Protein 1WHI (pdb70)

Foldseek 3Di:
DQFAQDKAAEFFPQFFGIWGFHGWDDDDPDTDADAQTKTWTARCDGHPPGPHDGGDIFIWGWFAAQVFDQDPVGDTDHDPGTYIFTADPVLAGSGQAGHDEGEPVNVVNPNVNCCVRGPYYD

Solvent-accessible surface area: 6972 Å² total; per-residue (Å²): 124,7,71,121,121,25,150,0,104,19,4,8,66,8,13,5,108,32,0,56,2,71,116,11,50,66,50,131,73,100,160,77,4,33,14,6,26,28,0,22,0,35,4,90,42,5,60,125,76,29,110,0,116,128,56,76,93,11,83,0,0,0,0,16,1,118,144,5,30,163,28,149,118,40,41,148,32,182,21,131,49,38,0,0,0,0,10,125,132,102,75,28,6,92,10,86,143,6,108,27,50,0,0,124,42,0,126,119,103,92,3,83,114,0,31,80,53,15,91,110,35,75

CATH classification: 2.40.150.20

Radius of gyration: 13.41 Å; Cα contacts (8 Å, |Δi|>4): 308; chains: 1; bounding box: 28×28×45 Å

InterPro domains:
  IPR000218 Large ribosomal subunit protein uL14 [MF_01367] (1-122)
  IPR000218 Large ribosomal subunit protein uL14 [PF00238] (1-122)
  IPR000218 Large ribosomal subunit protein uL14 [PTHR11761] (1-121)
  IPR000218 Large ribosomal s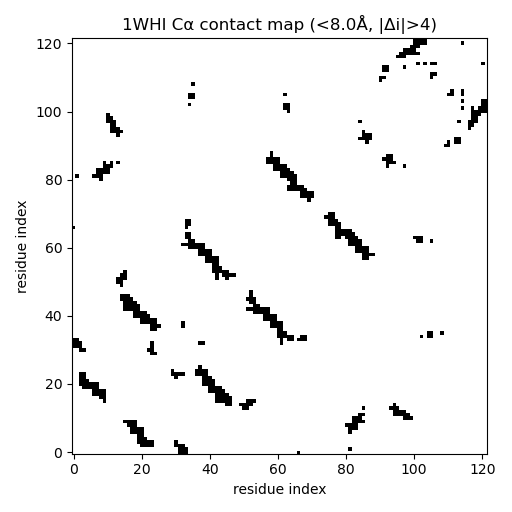ubunit protein uL14 [SM01374] (1-122)
  IPR005745 Large ribosomal subunit protein uL14, bacteria [TIGR01067] (1-122)
  IPR019972 Large ribosomal subunit protein uL14, conserved site [PS00049] (60-86)
  IPR036853 Large ribosomal subunit protein uL14 superfamily [G3DSA:2.40.150.20] (1-122)
  IPR036853 Large ribosomal subunit protein uL14 superfamily [SSF50193] (1-122)

Secondary structure (DSSP, 8-state):
-B-TT-EEEE-BSSSEEEEEEEEE-SSTT---B-TT-EEEEEEEEE-TTSSS-TT-EEEEEEEE-SS-EE-TTS-EE--SS-EEEEE-TTS-BSSS-B-S-B-THHHHTT-HHHHHH-S-B-

Structure (mmCIF, N/CA/C/O backbone):
data_1WHI
#
_entry.id   1WHI
#
_cell.length_a   66.900
_cell.length_b   32.700
_cell.length_c   49.400
_cell.angle_alpha   90.00
_cell.angle_beta   101.80
_cell.angle_gamma   90.00
#
_symmetry.space_group_name_H-M   'C 1 2 1'
#
loop_
_entity.id
_entity.type
_entity.pdbx_description
1 polymer 'RIBOSOMAL PROTEIN L14'
2 water water
#
loop_
_atom_site.group_PDB
_atom_site.id
_atom_site.type_symbol
_atom_site.label_atom_id
_atom_site.label_alt_id
_atom_site.label_comp_id
_atom_site.label_asym_id
_atom_site.label_entity_id
_atom_site.label_seq_id
_atom_site.pdbx_PDB_ins_code
_atom_site.Cartn_x
_atom_site.Cartn_y
_atom_site.Cartn_z
_atom_site.occupancy
_atom_site.B_iso_or_equiv
_atom_site.auth_seq_id
_atom_site.auth_comp_id
_atom_site.auth_asym_id
_atom_site.auth_atom_id
_atom_site.pdbx_PDB_model_num
ATOM 1 N N . MET A 1 1 ? 18.073 -9.983 31.303 1.00 23.70 1 MET A N 1
ATOM 2 C CA . MET A 1 1 ? 17.253 -8.761 31.074 1.00 22.14 1 MET A CA 1
ATOM 3 C C . MET A 1 1 ? 16.540 -8.408 32.359 1.00 19.30 1 MET A C 1
ATOM 4 O O . MET A 1 1 ? 16.263 -9.293 33.162 1.00 20.07 1 MET A O 1
ATOM 9 N N . ILE A 1 2 ? 16.267 -7.125 32.561 1.00 15.79 2 ILE A N 1
ATOM 10 C CA . ILE A 1 2 ? 15.546 -6.677 33.745 1.00 13.35 2 ILE A CA 1
ATOM 11 C C . ILE A 1 2 ? 14.098 -7.162 33.608 1.00 13.20 2 ILE A C 1
ATOM 12 O O . ILE A 1 2 ? 13.427 -6.871 32.620 1.00 11.87 2 ILE A O 1
ATOM 17 N N . GLN A 1 3 ? 13.622 -7.897 34.601 1.00 12.86 3 GLN A N 1
ATOM 18 C CA . GLN A 1 3 ? 12.266 -8.434 34.600 1.00 13.16 3 GLN A CA 1
ATOM 19 C C . GLN A 1 3 ? 11.785 -8.500 36.045 1.00 13.90 3 GLN A C 1
ATOM 20 O O . GLN A 1 3 ? 12.463 -7.995 36.938 1.00 12.29 3 GLN A O 1
ATOM 26 N N . GLN A 1 4 ? 10.616 -9.095 36.281 1.00 14.69 4 GLN A N 1
ATOM 27 C CA . GLN A 1 4 ? 10.096 -9.188 37.647 1.00 16.75 4 GLN A CA 1
ATOM 28 C C . GLN A 1 4 ? 11.128 -9.852 38.539 1.00 14.88 4 GLN A C 1
ATOM 29 O O . GLN A 1 4 ? 11.794 -10.815 38.138 1.00 13.67 4 GLN A O 1
ATOM 35 N N . GLU A 1 5 ? 11.279 -9.272 39.726 1.00 14.45 5 GLU A N 1
ATOM 36 C CA . GLU A 1 5 ? 12.212 -9.692 40.765 1.00 15.15 5 GLU A CA 1
ATOM 37 C C . GLU A 1 5 ? 13.672 -9.345 40.542 1.00 13.91 5 GLU A C 1
ATOM 38 O O . GLU A 1 5 ? 14.535 -9.775 41.304 1.00 15.45 5 GLU A O 1
ATOM 44 N N . SER A 1 6 ? 13.956 -8.581 39.489 1.00 11.66 6 SER A N 1
ATOM 45 C CA . SER A 1 6 ? 15.314 -8.126 39.228 1.00 10.98 6 SER A CA 1
ATOM 46 C C . SER A 1 6 ? 15.594 -7.038 40.271 1.00 10.44 6 SER A C 1
ATOM 47 O O . SER A 1 6 ? 14.685 -6.286 40.639 1.00 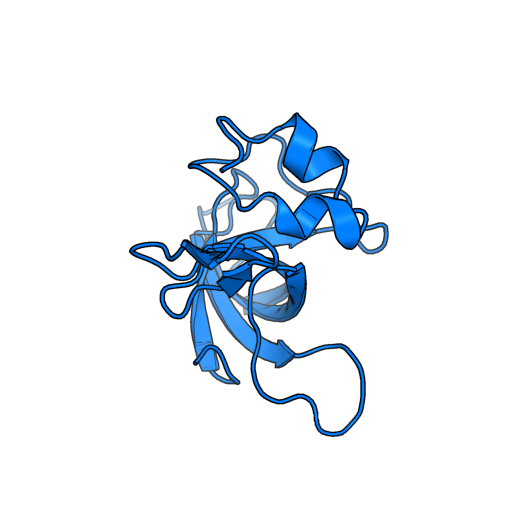9.25 6 SER A O 1
ATOM 50 N N . ARG A 1 7 ? 16.838 -6.962 40.743 1.00 9.90 7 ARG A N 1
ATOM 51 C CA . ARG A 1 7 ? 17.226 -5.945 41.724 1.00 12.79 7 ARG A CA 1
ATOM 52 C C . ARG A 1 7 ? 17.917 -4.829 40.968 1.00 11.48 7 ARG A C 1
ATOM 53 O O . ARG A 1 7 ? 18.752 -5.088 40.108 1.00 12.73 7 ARG A O 1
ATOM 61 N N . LEU A 1 8 ? 17.556 -3.593 41.274 1.00 10.31 8 LEU A N 1
ATOM 62 C CA . LEU A 1 8 ? 18.141 -2.437 40.601 1.00 9.50 8 LEU A CA 1
ATOM 63 C C . LEU A 1 8 ? 18.762 -1.482 41.613 1.00 8.55 8 LEU A C 1
ATOM 64 O O . LEU A 1 8 ? 18.208 -1.276 42.686 1.00 10.09 8 LEU A O 1
ATOM 69 N N . LYS A 1 9 ? 19.926 -0.936 41.278 1.00 8.12 9 LYS A N 1
ATOM 70 C CA . LYS A 1 9 ? 20.581 0.044 42.142 1.00 8.63 9 LYS A CA 1
ATOM 71 C C . LYS A 1 9 ? 19.804 1.331 41.918 1.00 10.21 9 LYS A C 1
ATOM 72 O O . LYS A 1 9 ? 19.266 1.543 40.834 1.00 10.64 9 LYS A O 1
ATOM 78 N N . VAL A 1 10 ? 19.777 2.206 42.912 1.00 10.25 10 VAL A N 1
ATOM 79 C CA . VAL A 1 10 ? 19.094 3.484 42.776 1.00 10.55 10 VAL A CA 1
ATOM 80 C C . VAL A 1 10 ? 20.156 4.579 42.575 1.00 11.44 10 VAL A C 1
ATOM 81 O O . VAL A 1 10 ? 21.035 4.771 43.404 1.00 12.63 10 VAL A O 1
ATOM 85 N N . ALA A 1 11 ? 20.091 5.268 41.445 1.00 11.44 11 ALA A N 1
ATOM 86 C CA . ALA A 1 11 ? 21.060 6.304 41.119 1.00 11.11 11 ALA A CA 1
ATOM 87 C C . ALA A 1 11 ? 20.659 7.710 41.544 1.00 11.05 11 ALA A C 1
ATOM 88 O O . ALA A 1 11 ? 20.924 8.660 40.821 1.00 13.16 11 ALA A O 1
ATOM 90 N N . ASP A 1 12 ? 20.040 7.860 42.703 1.00 10.28 12 ASP A N 1
ATOM 91 C CA . ASP A 1 12 ? 19.631 9.190 43.147 1.00 11.47 12 ASP A CA 1
ATOM 92 C C . ASP A 1 12 ? 19.815 9.305 44.642 1.00 12.26 12 ASP A C 1
ATOM 93 O O . ASP A 1 12 ? 20.223 8.341 45.290 1.00 13.62 12 ASP A O 1
ATOM 98 N N . ASN A 1 13 ? 19.457 10.451 45.203 1.00 12.10 13 ASN A N 1
ATOM 99 C CA . ASN A 1 13 ? 19.600 10.633 46.646 1.00 13.23 13 ASN A CA 1
ATOM 100 C C . ASN A 1 13 ? 18.249 10.627 47.354 1.00 13.58 13 ASN A C 1
ATOM 101 O O . ASN A 1 13 ? 18.077 11.295 48.367 1.00 14.63 13 ASN A O 1
ATOM 106 N N . SER A 1 14 ? 17.285 9.893 46.798 1.00 13.52 14 SER A N 1
ATOM 107 C CA . SER A 1 14 ? 15.943 9.793 47.379 1.00 14.21 14 SER A CA 1
ATOM 108 C C . SER A 1 14 ? 15.946 9.096 48.750 1.00 14.20 14 SER A C 1
ATOM 109 O O . SER A 1 14 ? 15.044 9.303 49.556 1.00 13.86 14 SER A O 1
ATOM 112 N N . GLY A 1 15 ? 16.934 8.237 48.978 1.00 14.48 15 GLY A N 1
ATOM 113 C CA . GLY A 1 15 ? 16.998 7.484 50.220 1.00 14.36 15 GLY A CA 1
ATOM 114 C C . GLY A 1 15 ? 16.985 6.001 49.897 1.00 14.40 15 GLY A C 1
ATOM 115 O O . GLY A 1 15 ? 17.579 5.204 50.615 1.00 14.82 15 GLY A O 1
ATOM 116 N N . ALA A 1 16 ? 16.324 5.618 48.803 1.00 13.42 16 ALA A N 1
ATOM 117 C CA . ALA A 1 16 ? 16.286 4.218 48.402 1.00 11.76 16 ALA A CA 1
ATOM 118 C C . ALA A 1 16 ? 17.663 3.818 47.900 1.00 11.89 16 ALA A C 1
ATOM 119 O O . ALA A 1 16 ? 18.327 4.586 47.207 1.00 11.34 16 ALA A O 1
ATOM 121 N N . ARG A 1 17 ? 18.081 2.609 48.256 1.00 12.71 17 ARG A N 1
ATOM 122 C CA . ARG A 1 17 ? 19.387 2.093 47.875 1.00 13.97 17 ARG A CA 1
ATOM 123 C C . ARG A 1 17 ? 19.280 0.973 46.831 1.00 13.51 17 ARG A C 1
ATOM 124 O O . ARG A 1 17 ? 20.113 0.865 45.925 1.00 12.99 17 ARG A O 1
ATOM 132 N N . GLU A 1 18 ? 18.211 0.190 46.910 1.00 12.47 18 GLU A N 1
ATOM 133 C CA . GLU A 1 18 ? 18.003 -0.897 45.961 1.00 12.65 18 GLU A CA 1
ATOM 134 C C . GLU A 1 18 ? 16.523 -1.212 45.919 1.00 11.09 18 GLU A C 1
ATOM 135 O O . GLU A 1 18 ? 15.833 -1.098 46.940 1.00 9.46 18 GLU A O 1
ATOM 141 N N . VAL A 1 19 ? 16.023 -1.534 44.729 1.00 9.75 19 VAL A N 1
ATOM 142 C CA . VAL A 1 19 ? 14.606 -1.885 44.550 1.00 9.51 19 VAL A CA 1
ATOM 143 C C . VAL A 1 19 ? 14.484 -3.224 43.851 1.00 9.30 19 VAL A C 1
ATOM 144 O O . VAL A 1 19 ? 15.432 -3.696 43.207 1.00 10.53 19 VAL A O 1
ATOM 148 N N . LEU A 1 20 ? 13.321 -3.838 43.993 1.00 8.97 20 LEU A N 1
ATOM 149 C CA . LEU A 1 20 ? 13.043 -5.140 43.417 1.00 11.53 20 LEU A CA 1
ATOM 150 C C . LEU A 1 20 ? 11.859 -4.951 42.475 1.00 10.33 20 LEU A C 1
ATOM 151 O O . LEU A 1 20 ? 10.807 -4.501 42.904 1.00 10.33 20 LEU A O 1
ATOM 156 N N . VAL A 1 21 ? 12.058 -5.251 41.195 1.00 10.06 21 VAL A N 1
ATOM 157 C CA . VAL A 1 21 ? 11.017 -5.083 40.174 1.00 10.36 21 VAL A CA 1
ATOM 158 C C . VAL A 1 21 ? 9.783 -5.955 40.347 1.00 11.42 21 VAL A C 1
ATOM 159 O O . VAL A 1 21 ? 9.889 -7.155 40.547 1.00 12.57 21 VAL A O 1
ATOM 163 N N . ILE A 1 22 ? 8.612 -5.337 40.281 1.00 12.10 22 ILE A N 1
ATOM 164 C CA . ILE A 1 22 ? 7.354 -6.053 40.399 1.00 13.71 22 ILE A CA 1
ATOM 165 C C . ILE A 1 22 ? 6.790 -6.228 39.001 1.00 14.35 22 ILE A C 1
ATOM 166 O O . ILE A 1 22 ? 6.452 -7.336 38.599 1.00 15.04 22 ILE A O 1
ATOM 171 N N . LYS A 1 23 ? 6.733 -5.134 38.245 1.00 13.54 23 LYS A N 1
ATOM 172 C CA . LYS A 1 23 ? 6.213 -5.187 36.879 1.00 14.33 23 LYS A CA 1
ATOM 173 C C . LYS A 1 23 ? 6.754 -4.044 36.018 1.00 13.09 23 LYS A C 1
ATOM 174 O O . LYS A 1 23 ? 7.210 -3.023 36.534 1.00 11.00 23 LYS A O 1
ATOM 180 N N . VAL A 1 24 ? 6.749 -4.269 34.706 1.00 11.68 24 VAL A N 1
ATOM 181 C CA . VAL A 1 24 ? 7.203 -3.288 33.735 1.00 11.96 24 VAL A CA 1
ATOM 182 C C . VAL A 1 24 ? 5.944 -2.636 33.190 1.00 11.94 24 VAL A C 1
ATOM 183 O O . VAL A 1 24 ? 5.033 -3.320 32.727 1.00 13.23 24 VAL A O 1
ATOM 187 N N . LEU A 1 25 ? 5.870 -1.318 33.282 1.00 11.91 25 LEU A N 1
ATOM 188 C CA . LEU A 1 25 ? 4.699 -0.600 32.805 1.00 12.24 25 LEU A CA 1
ATOM 189 C C . LEU A 1 25 ? 4.689 -0.472 31.284 1.00 12.85 25 LEU A C 1
ATOM 190 O O . LEU A 1 25 ? 5.716 -0.640 30.641 1.00 12.86 25 LEU A O 1
ATOM 195 N N . GLY A 1 26 ? 3.515 -0.233 30.705 1.00 13.20 26 GLY A N 1
ATOM 196 C CA . GLY A 1 26 ? 3.451 -0.070 29.264 1.00 14.07 26 GLY A CA 1
ATOM 197 C C . GLY A 1 26 ? 2.465 -0.952 28.520 1.00 15.32 26 GLY A C 1
ATOM 198 O O . GLY A 1 26 ? 2.423 -0.942 27.286 1.00 16.26 26 GLY A O 1
ATOM 199 N N . GLY A 1 27 ? 1.691 -1.740 29.254 1.00 14.75 27 GLY A N 1
ATOM 200 C CA . GLY A 1 27 ? 0.713 -2.594 28.603 1.00 14.48 27 GLY A CA 1
ATOM 201 C C . GLY A 1 27 ? 0.894 -4.087 28.794 1.00 12.10 27 GLY A C 1
ATOM 202 O O . GLY A 1 27 ? 2.003 -4.574 29.017 1.00 11.30 27 GLY A O 1
ATOM 203 N N . SER A 1 28 ? -0.218 -4.805 28.691 1.00 12.06 28 SER A N 1
ATOM 204 C CA . SER A 1 28 ? -0.236 -6.249 28.851 1.00 12.18 28 SER A CA 1
ATOM 205 C C . SER A 1 28 ? 0.788 -6.862 27.911 1.00 12.03 28 SER A C 1
ATOM 206 O O . SER A 1 28 ? 0.833 -6.534 26.731 1.00 13.35 28 SER A O 1
ATOM 209 N N . GLY A 1 29 ? 1.617 -7.747 28.441 1.00 12.68 29 GLY A N 1
ATOM 210 C CA . GLY A 1 29 ? 2.633 -8.375 27.609 1.00 13.65 29 GLY A CA 1
ATOM 211 C C . GLY A 1 29 ? 4.054 -7.896 27.874 1.00 13.20 29 GLY A C 1
ATOM 212 O O . GLY A 1 29 ? 5.017 -8.597 27.573 1.00 14.51 29 GLY A O 1
ATOM 213 N N . ARG A 1 30 ? 4.200 -6.682 28.390 1.00 11.75 30 ARG A N 1
ATOM 214 C CA . ARG A 1 30 ? 5.527 -6.160 28.683 1.00 11.37 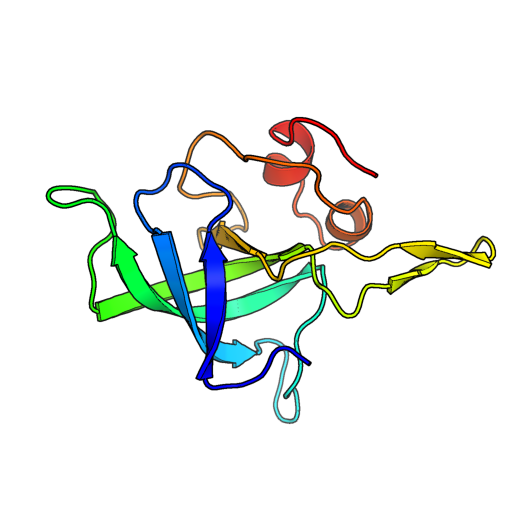30 ARG A CA 1
ATOM 215 C C . ARG A 1 30 ? 6.141 -6.972 29.824 1.00 11.77 30 ARG A C 1
ATOM 216 O O . ARG A 1 30 ? 5.507 -7.211 30.864 1.00 11.27 30 ARG A O 1
ATOM 224 N N . ARG A 1 31 ? 7.377 -7.409 29.606 1.00 12.01 31 ARG A N 1
ATOM 225 C CA . ARG A 1 31 ? 8.076 -8.255 30.569 1.00 13.28 31 ARG A CA 1
ATOM 226 C C . ARG A 1 31 ? 9.506 -7.789 30.885 1.00 12.33 31 ARG A C 1
ATOM 227 O O . ARG A 1 31 ? 9.999 -8.002 31.995 1.00 11.74 31 ARG A O 1
ATOM 235 N N . TYR A 1 32 ? 10.149 -7.134 29.922 1.00 10.51 32 TYR A N 1
ATOM 236 C CA . TYR A 1 32 ? 11.526 -6.713 30.091 1.00 11.23 32 TYR A CA 1
ATOM 237 C C . TYR A 1 32 ? 11.680 -5.221 29.992 1.00 11.95 32 TYR A C 1
ATOM 238 O O . TYR A 1 32 ? 11.027 -4.574 29.182 1.00 13.75 32 TYR A O 1
ATOM 247 N N . ALA A 1 33 ? 12.532 -4.677 30.850 1.00 11.13 33 ALA A N 1
ATOM 248 C CA . ALA A 1 33 ? 12.764 -3.247 30.882 1.00 10.95 33 ALA A CA 1
ATOM 249 C C . ALA A 1 33 ? 14.156 -2.894 30.420 1.00 10.48 33 ALA A C 1
ATOM 250 O O . ALA A 1 33 ? 15.117 -3.623 30.654 1.00 12.41 33 ALA A O 1
ATOM 252 N N . ASN A 1 34 ? 14.248 -1.785 29.704 1.00 11.16 34 ASN A N 1
ATOM 253 C CA . ASN A 1 34 ? 15.546 -1.289 29.270 1.00 10.89 34 ASN A CA 1
ATOM 254 C C . ASN A 1 34 ? 15.472 0.219 29.527 1.00 10.17 34 ASN A C 1
ATOM 255 O O . ASN A 1 34 ? 14.472 0.712 30.068 1.00 9.27 34 ASN A O 1
ATOM 260 N N . ILE A 1 35 ? 16.513 0.941 29.148 1.00 10.14 35 ILE A N 1
ATOM 261 C CA . ILE A 1 35 ? 16.578 2.374 29.365 1.00 11.17 35 ILE A CA 1
ATOM 262 C C . ILE A 1 35 ? 15.334 3.111 28.908 1.00 10.98 35 ILE A C 1
ATOM 263 O O . ILE A 1 35 ? 14.864 2.925 27.777 1.00 10.65 35 ILE A O 1
ATOM 268 N N . GLY A 1 36 ? 14.782 3.910 29.815 1.00 10.16 36 GLY A N 1
ATOM 269 C CA . GLY A 1 36 ? 13.604 4.689 29.492 1.00 9.92 36 GLY A CA 1
ATOM 270 C C . GLY A 1 36 ? 12.296 4.097 29.953 1.00 9.00 36 GLY A C 1
ATOM 271 O O . GLY A 1 36 ? 11.288 4.810 30.009 1.00 10.27 36 GLY A O 1
ATOM 272 N N . ASP A 1 37 ? 12.296 2.797 30.238 1.00 8.66 37 ASP A N 1
ATOM 273 C CA . ASP A 1 37 ? 11.095 2.136 30.717 1.00 8.51 37 ASP A CA 1
ATOM 274 C C . ASP A 1 37 ? 10.878 2.446 32.189 1.00 8.59 37 ASP A C 1
ATOM 275 O O . ASP A 1 37 ? 11.822 2.748 32.930 1.00 8.63 37 ASP A O 1
ATOM 280 N N . VAL A 1 38 ? 9.617 2.391 32.590 1.00 9.02 38 VAL A N 1
ATOM 281 C CA . VAL A 1 38 ? 9.222 2.657 33.964 1.00 9.58 38 VAL A CA 1
ATOM 282 C C . VAL A 1 38 ? 8.767 1.350 34.593 1.00 9.91 38 VAL A C 1
ATOM 283 O O . VAL A 1 38 ? 8.034 0.565 33.982 1.00 10.55 38 VAL A O 1
ATOM 287 N N . VAL A 1 39 ? 9.256 1.094 35.796 1.00 8.13 39 VAL A N 1
ATOM 288 C CA . VAL A 1 39 ? 8.899 -0.107 36.527 1.00 8.21 39 VAL A CA 1
ATOM 289 C C . VAL A 1 39 ? 8.228 0.271 37.837 1.00 8.54 39 VAL A C 1
ATOM 290 O O . VAL A 1 39 ? 8.381 1.382 38.348 1.00 8.45 39 VAL A O 1
ATOM 294 N N . VAL A 1 40 ? 7.454 -0.674 38.345 1.00 9.46 40 VAL A N 1
ATOM 295 C CA . VAL A 1 40 ? 6.809 -0.552 39.647 1.00 9.88 40 VAL A CA 1
ATOM 296 C C . VAL A 1 40 ? 7.715 -1.471 40.456 1.00 9.29 40 VAL A C 1
ATOM 297 O O . VAL A 1 40 ? 8.005 -2.586 40.019 1.00 8.82 40 VAL A O 1
ATOM 301 N N . ALA A 1 41 ? 8.176 -1.006 41.615 1.00 8.70 41 ALA A N 1
ATOM 302 C CA . ALA A 1 41 ? 9.097 -1.812 42.418 1.00 10.06 41 ALA A CA 1
ATOM 303 C C . ALA A 1 41 ? 8.897 -1.607 43.909 1.00 10.61 41 ALA A C 1
ATOM 304 O O . ALA A 1 41 ? 8.236 -0.658 44.339 1.00 11.81 41 ALA A O 1
ATOM 306 N N . THR A 1 42 ? 9.463 -2.516 44.688 1.00 11.43 42 THR A N 1
ATOM 307 C CA . THR A 1 42 ? 9.407 -2.401 46.142 1.00 12.71 42 THR A CA 1
ATOM 308 C C . THR A 1 42 ? 10.814 -2.016 46.598 1.00 12.38 42 THR A C 1
ATOM 309 O O . THR A 1 42 ? 11.811 -2.514 46.051 1.00 11.05 42 THR A O 1
ATOM 313 N N . VAL A 1 43 ? 10.900 -1.102 47.562 1.00 11.09 43 VAL A N 1
ATOM 314 C CA . VAL A 1 43 ? 12.186 -0.669 48.091 1.00 10.78 43 VAL A CA 1
ATOM 315 C C . VAL A 1 43 ? 12.738 -1.803 48.936 1.00 11.43 43 VAL A C 1
ATOM 316 O O . VAL A 1 43 ? 12.099 -2.247 49.894 1.00 11.62 43 VAL A O 1
ATOM 320 N N . LYS A 1 44 ? 13.896 -2.307 48.535 1.00 12.79 44 LYS A N 1
ATOM 321 C CA . LYS A 1 44 ? 14.543 -3.419 49.220 1.00 15.82 44 LYS A CA 1
ATOM 322 C C .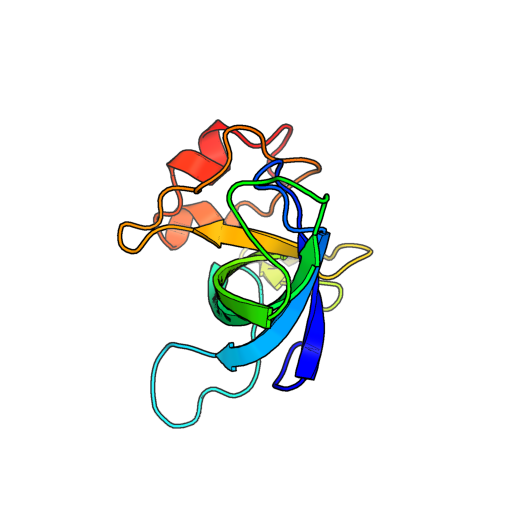 LYS A 1 44 ? 15.459 -2.947 50.348 1.00 15.81 44 LYS A C 1
ATOM 323 O O . LYS A 1 44 ? 15.541 -3.570 51.414 1.00 16.93 44 LYS A O 1
ATOM 329 N N . ASP A 1 45 ? 16.151 -1.845 50.103 1.00 15.27 45 ASP A N 1
ATOM 330 C CA . ASP A 1 45 ? 17.067 -1.263 51.076 1.00 15.93 45 ASP A CA 1
ATOM 331 C C . ASP A 1 45 ? 16.946 0.244 50.950 1.00 14.62 45 ASP A C 1
ATOM 332 O O . ASP A 1 45 ? 16.792 0.770 49.851 1.00 13.51 45 ASP A O 1
ATOM 337 N N . ALA A 1 46 ? 17.033 0.933 52.080 1.00 14.41 46 ALA A N 1
ATOM 338 C CA . ALA A 1 46 ? 16.914 2.378 52.124 1.00 14.50 46 ALA A CA 1
ATOM 339 C C . ALA A 1 46 ? 17.675 2.907 53.350 1.00 15.29 46 ALA A C 1
ATOM 340 O O . ALA A 1 46 ? 17.938 2.155 54.290 1.00 15.23 46 ALA A O 1
ATOM 342 N N . THR A 1 47 ? 18.058 4.181 53.338 1.00 16.13 47 THR A N 1
ATOM 343 C CA . THR A 1 47 ? 18.766 4.748 54.488 1.00 16.98 47 THR A CA 1
ATOM 344 C C . THR A 1 47 ? 17.706 4.949 55.569 1.00 17.63 47 THR A C 1
ATOM 345 O O . THR A 1 47 ? 16.580 5.378 55.266 1.00 17.32 47 THR A O 1
ATOM 349 N N . PRO A 1 48 ? 17.991 4.553 56.821 1.00 17.64 48 PRO A N 1
ATOM 350 C CA . PRO A 1 48 ? 16.991 4.720 57.892 1.00 17.77 48 PRO A CA 1
ATOM 351 C C . PRO A 1 48 ? 16.594 6.164 58.155 1.00 18.05 48 PRO A C 1
ATOM 352 O O . PRO A 1 48 ? 17.381 7.085 57.946 1.00 17.59 48 PRO A O 1
ATOM 356 N N . GLY A 1 49 ? 15.349 6.339 58.584 1.00 18.57 49 GLY A N 1
ATOM 357 C CA . GLY A 1 49 ? 14.828 7.653 58.905 1.00 20.85 49 GLY A CA 1
ATOM 358 C C . GLY A 1 49 ? 14.520 8.558 57.729 1.00 22.25 49 GLY A C 1
ATOM 359 O O . GLY A 1 49 ? 14.198 9.729 57.936 1.00 24.39 49 GLY A O 1
ATOM 360 N N . GLY A 1 50 ? 14.570 8.023 56.510 1.00 22.55 50 GLY A N 1
ATOM 361 C CA . GLY A 1 50 ? 14.304 8.840 55.335 1.00 23.69 50 GLY A CA 1
ATOM 362 C C . GLY A 1 50 ? 12.861 8.897 54.837 1.00 24.55 50 GLY A C 1
ATOM 363 O O . GLY A 1 50 ? 11.963 8.279 55.418 1.00 25.37 50 GLY A O 1
ATOM 364 N N . VAL A 1 51 ? 12.655 9.640 53.745 1.00 24.03 51 VAL A N 1
ATOM 365 C CA . VAL A 1 51 ? 11.339 9.818 53.120 1.00 25.06 51 VAL A CA 1
ATOM 366 C 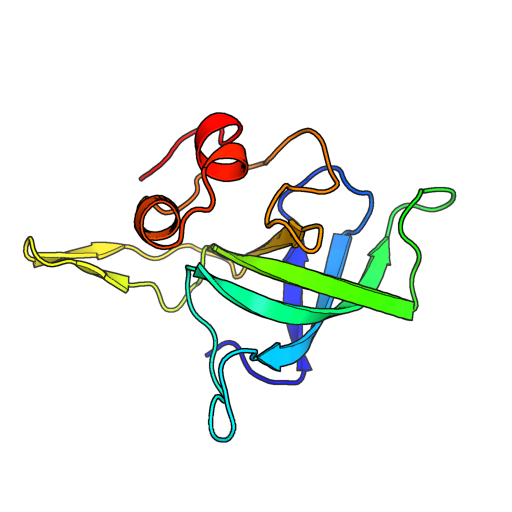C . VAL A 1 51 ? 10.833 8.534 52.460 1.00 24.36 51 VAL A C 1
ATOM 367 O O . VAL A 1 51 ? 9.620 8.279 52.404 1.00 24.47 51 VAL A O 1
ATOM 371 N N . VAL A 1 52 ? 11.762 7.735 51.960 1.00 22.67 52 VAL A N 1
ATOM 372 C CA . VAL A 1 52 ? 11.429 6.481 51.318 1.00 22.42 52 VAL A CA 1
ATOM 373 C C . VAL A 1 52 ? 11.798 5.383 52.310 1.00 22.49 52 VAL A C 1
ATOM 374 O O . VAL A 1 52 ? 12.850 5.439 52.943 1.00 22.87 52 VAL A O 1
ATOM 378 N N . LYS A 1 53 ? 10.937 4.384 52.437 1.0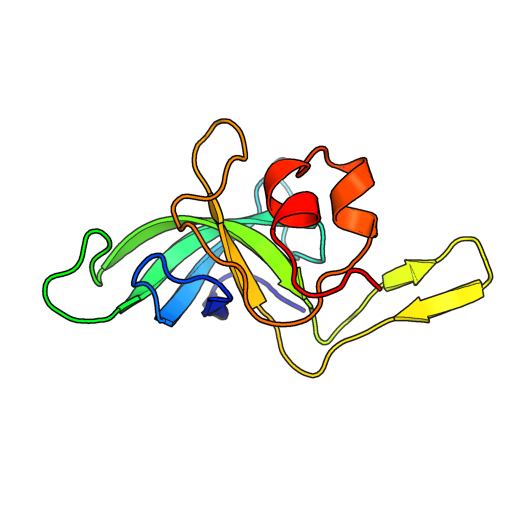0 23.19 53 LYS A N 1
ATOM 379 C CA . LYS A 1 53 ? 11.156 3.304 53.386 1.00 23.47 53 LYS A CA 1
ATOM 380 C C . LYS A 1 53 ? 11.166 1.912 52.769 1.00 22.30 53 LYS A C 1
ATOM 381 O O . LYS A 1 53 ? 10.578 1.688 51.701 1.00 19.65 53 LYS A O 1
ATOM 387 N N . LYS A 1 54 ? 11.789 0.965 53.469 1.00 20.32 54 LYS A N 1
ATOM 388 C CA . LYS A 1 54 ? 11.833 -0.420 53.014 1.00 20.41 54 LYS A CA 1
ATOM 389 C C . LYS A 1 54 ? 10.415 -0.968 52.945 1.00 19.57 54 LYS A C 1
ATOM 390 O O . LYS A 1 54 ? 9.574 -0.663 53.795 1.00 18.96 54 LYS A O 1
ATOM 396 N N . GLY A 1 55 ? 10.149 -1.758 51.913 1.00 18.36 55 GLY A N 1
ATOM 397 C CA . GLY A 1 55 ? 8.830 -2.342 51.755 1.00 17.22 55 GLY A CA 1
ATOM 398 C C . GLY A 1 55 ? 7.849 -1.492 50.974 1.00 15.43 55 GLY A C 1
ATOM 399 O O . GLY A 1 55 ? 6.819 -2.006 50.535 1.00 17.24 55 GLY A O 1
ATOM 400 N N . GLN A 1 56 ? 8.138 -0.200 50.820 1.00 15.02 56 GLN A N 1
ATOM 401 C CA . GLN A 1 56 ? 7.248 0.684 50.074 1.00 14.88 56 GLN A CA 1
ATOM 402 C C . GLN A 1 56 ? 7.318 0.432 48.572 1.00 14.17 56 GLN A C 1
ATOM 403 O O . GLN A 1 56 ? 8.353 0.018 48.047 1.00 13.59 56 GLN A O 1
ATOM 409 N N . VAL A 1 57 ? 6.205 0.693 47.892 1.00 13.02 57 VAL A N 1
ATOM 410 C CA . VAL A 1 57 ? 6.132 0.495 46.450 1.00 13.04 57 VAL A CA 1
ATOM 411 C C . VAL A 1 57 ? 6.325 1.850 45.793 1.00 12.65 57 VAL A C 1
ATOM 412 O O . VAL A 1 57 ? 5.677 2.820 46.171 1.00 14.28 57 VAL A O 1
ATOM 416 N N . VAL A 1 58 ? 7.217 1.902 44.809 1.00 11.10 58 VAL A N 1
ATOM 417 C CA . VAL A 1 58 ? 7.531 3.137 44.108 1.00 11.03 58 VAL A CA 1
ATOM 418 C C . VAL A 1 58 ? 7.555 2.870 42.605 1.00 9.99 58 VAL A C 1
ATOM 419 O O . VAL A 1 58 ? 7.471 1.721 42.170 1.00 10.37 58 VAL A O 1
ATOM 423 N N . LYS A 1 59 ? 7.604 3.945 41.828 1.00 9.05 59 LYS A N 1
ATOM 424 C CA . LYS A 1 59 ? 7.730 3.879 40.369 1.00 9.14 59 LYS A CA 1
ATOM 425 C C . LYS A 1 59 ? 9.133 4.397 40.119 1.00 8.98 59 LYS A C 1
ATOM 426 O O . LYS A 1 59 ? 9.568 5.342 40.788 1.00 9.69 59 LYS A O 1
ATOM 432 N N . ALA A 1 60 ? 9.837 3.819 39.153 1.00 7.90 60 ALA A N 1
ATOM 433 C CA . ALA A 1 60 ? 11.199 4.249 38.858 1.00 7.57 60 ALA A CA 1
ATOM 434 C C . ALA A 1 60 ? 11.482 4.083 37.369 1.00 8.62 60 ALA A C 1
ATOM 435 O O . ALA A 1 60 ? 10.963 3.145 36.740 1.00 9.43 60 ALA A O 1
ATOM 437 N N . VAL A 1 61 ? 12.272 4.991 36.808 1.00 6.52 61 VAL A N 1
ATOM 438 C CA . VAL A 1 61 ? 12.654 4.883 35.403 1.00 7.10 61 VAL A CA 1
ATOM 439 C C . VAL A 1 61 ? 14.072 4.287 35.329 1.00 7.68 61 VAL A C 1
ATOM 440 O O . VAL A 1 61 ? 14.941 4.619 36.139 1.00 8.49 61 VAL A O 1
ATOM 444 N N . VAL A 1 62 ? 14.278 3.342 34.416 1.00 7.10 62 VAL A N 1
ATOM 445 C CA . VAL A 1 62 ? 15.584 2.709 34.237 1.00 6.94 62 VAL A CA 1
ATOM 446 C C . VAL A 1 62 ? 16.501 3.663 33.471 1.00 7.88 62 VAL A C 1
ATOM 447 O O . VAL A 1 62 ? 16.157 4.121 32.379 1.00 7.56 62 VAL A O 1
ATOM 451 N N . VAL A 1 63 ? 17.671 3.958 34.033 1.00 6.26 63 VAL A N 1
ATOM 452 C CA . VAL A 1 63 ? 18.594 4.897 33.397 1.00 7.12 63 VAL A CA 1
ATOM 453 C C . VAL A 1 63 ? 19.912 4.300 32.920 1.00 6.90 63 VAL A C 1
ATOM 454 O O . VAL A 1 63 ? 20.642 4.949 32.173 1.00 7.86 63 VAL A O 1
ATOM 458 N N . ARG A 1 64 ? 20.225 3.089 33.374 1.00 6.95 64 ARG A N 1
ATOM 459 C CA . ARG A 1 64 ? 21.438 2.383 32.979 1.00 7.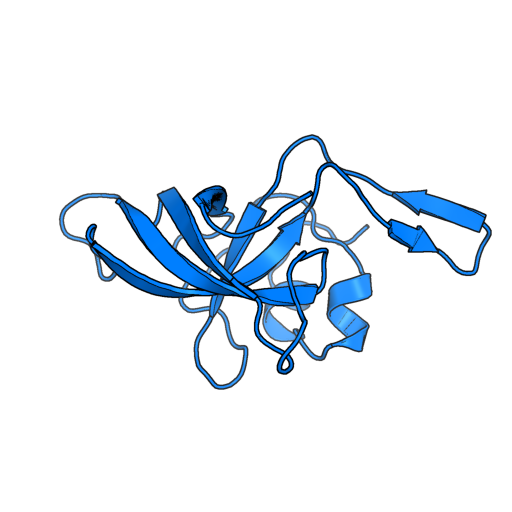34 64 ARG A CA 1
ATOM 460 C C . ARG A 1 64 ? 21.120 0.904 33.001 1.00 7.03 64 ARG A C 1
ATOM 461 O O . ARG A 1 64 ? 20.458 0.442 33.916 1.00 6.90 64 ARG A O 1
ATOM 469 N N . THR A 1 65 ? 21.565 0.179 31.979 1.00 6.92 65 THR A N 1
ATOM 470 C CA . THR A 1 65 ? 21.362 -1.260 31.935 1.00 6.22 65 THR A CA 1
ATOM 471 C C . THR A 1 65 ? 22.612 -1.954 31.418 1.00 7.71 65 THR A C 1
ATOM 472 O O . THR A 1 65 ? 23.382 -1.379 30.644 1.00 8.31 65 THR A O 1
ATOM 476 N N . LYS A 1 66 ? 22.816 -3.187 31.865 1.00 8.45 66 LYS A N 1
ATOM 477 C CA . LYS A 1 66 ? 23.935 -3.991 31.399 1.00 10.13 66 LYS A CA 1
ATOM 478 C C . LYS A 1 66 ? 23.673 -4.474 29.964 1.00 11.54 66 LYS A C 1
ATOM 479 O O . LYS A 1 66 ? 24.605 -4.720 29.208 1.00 11.96 66 LYS A O 1
ATOM 485 N N . ARG A 1 67 ? 22.397 -4.635 29.617 1.00 12.19 67 ARG A N 1
ATOM 486 C CA . ARG A 1 67 ? 21.982 -5.049 28.274 1.00 13.85 67 ARG A CA 1
ATOM 487 C C . ARG A 1 67 ? 22.318 -3.960 27.233 1.00 12.47 67 ARG A C 1
ATOM 488 O O . ARG A 1 67 ? 22.779 -4.260 26.130 1.00 13.78 67 ARG A O 1
ATOM 496 N N . GLY A 1 68 ? 22.073 -2.707 27.594 1.00 10.86 68 GLY A N 1
ATOM 497 C CA . GLY A 1 68 ? 22.376 -1.599 26.710 1.00 10.93 68 GLY A CA 1
ATOM 498 C C . GLY A 1 68 ? 21.385 -1.384 25.582 1.00 11.59 68 GLY A C 1
ATOM 499 O O . GLY A 1 68 ? 20.360 -2.074 25.495 1.00 10.92 68 GLY A O 1
ATOM 500 N N . VAL A 1 69 ? 21.740 -0.478 24.675 1.00 11.20 69 VAL A N 1
ATOM 501 C CA . VAL A 1 69 ? 20.883 -0.122 23.540 1.00 13.47 69 VAL A CA 1
ATOM 502 C C . VAL A 1 69 ? 21.687 0.034 22.254 1.00 12.76 69 VAL A C 1
ATOM 503 O O . VAL A 1 69 ? 22.848 0.477 22.290 1.00 12.42 69 VAL A O 1
ATOM 507 N N . ARG A 1 70 ? 21.066 -0.312 21.128 1.00 13.07 70 ARG A N 1
ATOM 508 C CA . ARG A 1 70 ? 21.706 -0.161 19.829 1.00 13.52 70 ARG A CA 1
ATOM 509 C C . ARG A 1 70 ? 21.176 1.171 19.326 1.00 12.34 70 ARG A C 1
ATOM 510 O O . ARG A 1 70 ? 19.976 1.411 19.366 1.00 13.66 70 ARG A O 1
ATOM 518 N N . ARG A 1 71 ? 22.049 1.995 18.777 1.00 10.19 71 ARG A N 1
ATOM 519 C CA . ARG A 1 71 ? 21.643 3.306 18.297 1.00 9.76 71 ARG A CA 1
ATOM 520 C C . ARG A 1 71 ? 21.552 3.413 16.766 1.00 10.11 71 ARG A C 1
ATOM 521 O O . ARG A 1 71 ? 22.175 2.637 16.041 1.00 9.44 71 ARG A O 1
ATOM 529 N N . PRO A 1 72 ? 20.775 4.393 16.263 1.00 10.82 72 PRO A N 1
ATOM 530 C CA . PRO A 1 72 ? 20.597 4.614 14.816 1.00 12.06 72 PRO A CA 1
ATOM 531 C C . PRO A 1 72 ? 21.913 4.843 14.058 1.00 12.66 72 PRO A C 1
ATOM 532 O O . PRO A 1 72 ? 22.026 4.490 12.885 1.00 14.16 72 PRO A O 1
ATOM 536 N N . ASP A 1 73 ? 22.898 5.440 14.727 1.00 12.13 73 ASP A N 1
ATOM 537 C CA . ASP A 1 73 ? 24.198 5.725 14.115 1.00 11.91 73 ASP A CA 1
ATOM 538 C C . ASP A 1 73 ? 25.185 4.545 14.115 1.00 11.62 73 ASP A C 1
ATOM 539 O O . ASP A 1 73 ? 26.360 4.712 13.782 1.00 13.86 73 ASP A O 1
ATOM 544 N N . GLY A 1 74 ? 24.718 3.362 14.499 1.00 11.75 74 GLY A N 1
ATOM 545 C CA . GLY A 1 74 ? 25.590 2.200 14.505 1.00 12.47 74 GLY A CA 1
ATOM 546 C C . GLY A 1 74 ? 26.333 1.940 15.808 1.00 12.74 74 GLY A C 1
ATOM 547 O O . GLY A 1 74 ? 27.064 0.949 15.923 1.00 13.60 74 GLY A O 1
ATOM 548 N N . SER A 1 75 ? 26.193 2.840 16.775 1.00 11.06 75 SER A N 1
ATOM 549 C CA . SER A 1 75 ? 26.851 2.645 18.051 1.00 10.05 75 SER A CA 1
ATOM 550 C C . SER A 1 75 ? 25.956 1.815 18.949 1.00 9.51 75 SER A C 1
ATOM 551 O O . SER A 1 75 ? 24.754 1.673 18.695 1.00 9.15 75 SER A O 1
ATOM 554 N N . TYR A 1 76 ? 26.571 1.236 19.970 1.00 9.49 76 TYR A N 1
ATOM 555 C CA . TYR A 1 76 ? 25.895 0.427 20.976 1.00 12.30 76 TYR A CA 1
ATOM 556 C C . TYR A 1 76 ? 26.485 0.907 22.294 1.00 12.58 76 TYR A C 1
ATOM 557 O O . TYR A 1 76 ? 27.720 0.986 22.430 1.00 13.63 76 TYR A O 1
ATOM 566 N N . ILE A 1 77 ? 25.628 1.206 23.254 1.00 10.45 77 ILE A N 1
ATOM 567 C CA . ILE A 1 77 ? 26.073 1.665 24.563 1.00 11.31 77 ILE A CA 1
ATOM 568 C C . ILE A 1 77 ? 25.501 0.757 25.658 1.00 10.23 77 ILE A C 1
ATOM 569 O O . ILE A 1 77 ? 24.355 0.329 25.576 1.00 8.55 77 ILE A O 1
ATOM 574 N N . ARG A 1 78 ? 26.332 0.372 26.617 1.00 10.12 78 ARG A N 1
ATOM 575 C CA . ARG A 1 78 ? 25.849 -0.418 27.752 1.00 9.91 78 ARG A CA 1
ATOM 576 C C . ARG A 1 78 ? 26.609 0.052 28.988 1.00 8.99 78 ARG A C 1
ATOM 577 O O . ARG A 1 78 ? 27.547 0.842 28.886 1.00 7.83 78 ARG A O 1
ATOM 585 N N . PHE A 1 79 ? 26.137 -0.373 30.149 1.00 6.61 79 PHE A N 1
ATOM 586 C CA . PHE A 1 79 ? 26.734 0.030 31.408 1.00 7.27 79 PHE A CA 1
ATOM 587 C C . PHE A 1 79 ? 27.089 -1.177 32.248 1.00 7.32 79 PHE A C 1
ATOM 588 O O . PHE A 1 79 ? 26.763 -2.304 31.898 1.00 8.15 79 PHE A O 1
ATOM 596 N N . ASP A 1 80 ? 27.816 -0.953 33.334 1.00 9.61 80 ASP A N 1
ATOM 597 C CA . ASP A 1 80 ? 28.209 -2.080 34.173 1.00 10.06 80 ASP A CA 1
ATOM 598 C C . ASP A 1 80 ? 27.235 -2.407 35.290 1.00 10.58 80 ASP A C 1
ATOM 599 O O . ASP A 1 80 ? 27.543 -3.237 36.139 1.00 12.77 80 ASP A O 1
ATOM 604 N N . GLU A 1 81 ? 26.055 -1.786 35.275 1.00 9.18 81 GLU A N 1
ATOM 605 C CA . GLU A 1 81 ? 25.031 -2.037 36.295 1.00 9.59 81 GLU A CA 1
ATOM 606 C C . GLU A 1 81 ? 23.651 -1.675 35.765 1.00 8.91 81 GLU A C 1
ATOM 607 O O . GLU A 1 81 ? 23.532 -0.962 34.770 1.00 8.33 81 GLU A O 1
ATOM 613 N N . ASN A 1 82 ? 22.627 -2.197 36.433 1.00 7.63 82 ASN A N 1
ATOM 614 C CA . ASN A 1 82 ? 21.237 -1.892 36.119 1.00 7.52 82 ASN A CA 1
ATOM 615 C C . ASN A 1 82 ? 20.815 -0.924 37.218 1.00 9.41 82 ASN A C 1
ATOM 616 O O . ASN A 1 82 ? 20.799 -1.297 38.400 1.00 8.36 82 ASN A O 1
ATOM 621 N N . ALA A 1 83 ? 20.511 0.314 36.830 1.00 8.12 83 ALA A N 1
ATOM 622 C CA . ALA A 1 83 ? 20.144 1.342 37.797 1.00 7.51 83 ALA A CA 1
ATOM 623 C C . ALA A 1 83 ? 18.873 2.079 37.398 1.00 6.87 83 ALA A C 1
ATOM 624 O O . ALA A 1 83 ? 18.494 2.115 36.222 1.00 7.94 83 ALA A O 1
ATOM 626 N N . CYS A 1 84 ? 18.212 2.667 38.387 1.00 7.14 84 CYS A N 1
ATOM 627 C CA . CYS A 1 84 ? 16.985 3.411 38.136 1.00 7.06 84 CYS A CA 1
ATOM 628 C C . CYS A 1 84 ? 16.942 4.651 39.012 1.00 7.32 84 CYS A C 1
ATOM 629 O O . CYS A 1 84 ? 17.786 4.825 39.900 1.00 7.65 84 CYS A O 1
ATOM 632 N N . VAL A 1 85 ? 15.998 5.536 38.696 1.00 7.27 85 VAL A N 1
ATOM 633 C CA . VAL A 1 85 ? 15.760 6.779 39.430 1.00 7.78 85 VAL A CA 1
ATOM 634 C C . VAL A 1 85 ? 14.293 6.757 39.849 1.00 8.93 85 VAL A C 1
ATOM 635 O O . VAL A 1 85 ? 13.418 6.468 39.026 1.00 8.86 85 VAL A O 1
ATOM 639 N N . ILE A 1 86 ? 14.010 7.023 41.124 1.00 8.15 86 ILE A N 1
ATOM 640 C CA . ILE A 1 86 ? 12.635 7.008 41.607 1.00 8.75 86 ILE A CA 1
ATOM 641 C C . ILE A 1 86 ? 11.941 8.271 41.145 1.00 8.32 86 ILE A C 1
ATOM 642 O O . ILE A 1 86 ? 12.458 9.374 41.297 1.00 9.22 86 ILE A O 1
ATOM 647 N N . ILE A 1 87 ? 10.765 8.109 40.557 1.00 9.07 87 ILE A N 1
ATOM 648 C CA . ILE A 1 87 ? 10.048 9.255 40.003 1.00 9.62 87 ILE A CA 1
ATOM 649 C C . ILE A 1 87 ? 8.630 9.445 40.536 1.00 10.39 87 ILE A C 1
ATOM 650 O O . ILE A 1 87 ? 8.039 8.548 41.130 1.00 11.23 87 ILE A O 1
ATOM 655 N N . ARG A 1 88 ? 8.110 10.642 40.340 1.00 11.89 88 ARG A N 1
ATOM 656 C CA . ARG A 1 88 ? 6.745 10.956 40.707 1.00 14.44 88 ARG A CA 1
ATOM 657 C C . ARG A 1 88 ? 5.922 10.610 39.460 1.00 16.44 88 ARG A C 1
ATOM 658 O O . ARG A 1 88 ? 6.486 10.302 38.407 1.00 15.26 88 ARG A O 1
ATOM 666 N N . ASP A 1 89 ? 4.604 10.752 39.548 1.00 17.70 89 ASP A N 1
ATOM 667 C CA . ASP A 1 89 ? 3.740 10.450 38.412 1.00 20.46 89 ASP A CA 1
ATOM 668 C C . ASP A 1 89 ? 3.959 11.334 37.187 1.00 19.80 89 ASP A C 1
ATOM 669 O O . ASP A 1 89 ? 3.712 10.903 36.063 1.00 21.27 89 ASP A O 1
ATOM 674 N N . ASP A 1 90 ? 4.447 12.552 37.396 1.00 19.34 90 ASP A N 1
ATOM 675 C CA . ASP A 1 90 ? 4.709 13.483 36.288 1.00 19.48 90 ASP A CA 1
ATOM 676 C C . ASP A 1 90 ? 6.104 13.309 35.669 1.00 18.82 90 ASP A C 1
ATOM 677 O O . ASP A 1 90 ? 6.574 14.203 34.962 1.00 19.07 90 ASP A O 1
ATOM 682 N N . LYS A 1 91 ? 6.778 12.202 36.012 1.00 17.30 91 LYS A N 1
ATOM 683 C CA . LYS A 1 91 ? 8.131 11.856 35.536 1.00 15.97 91 LYS A CA 1
ATOM 684 C C . LYS A 1 91 ? 9.296 12.563 36.207 1.00 14.97 91 LYS A C 1
ATOM 685 O O . LYS A 1 91 ? 10.445 12.233 35.942 1.00 14.74 91 LYS A O 1
ATOM 691 N N . SER A 1 92 ? 9.003 13.554 37.053 1.00 14.58 92 SER A N 1
ATOM 692 C CA . SER A 1 92 ? 10.033 14.276 37.799 1.00 14.79 92 SER A CA 1
ATOM 693 C C . SER A 1 92 ? 10.628 13.375 38.866 1.00 13.31 92 SER A C 1
ATOM 694 O O . SER A 1 92 ? 9.936 12.559 39.473 1.00 12.99 92 SER A O 1
ATOM 697 N N . PRO A 1 93 ? 11.942 13.487 39.104 1.00 12.58 93 PRO A N 1
ATOM 698 C CA . PRO A 1 93 ? 12.588 12.662 40.124 1.00 12.90 93 PRO A CA 1
ATOM 699 C C . PRO A 1 93 ? 12.172 13.085 41.531 1.00 13.97 93 PRO A C 1
ATOM 700 O O . PRO A 1 93 ? 11.882 14.255 41.768 1.00 13.56 93 PRO A O 1
ATOM 704 N N . ARG A 1 94 ? 12.093 12.122 42.438 1.00 14.84 94 ARG A N 1
ATOM 705 C CA . ARG A 1 94 ? 11.762 12.415 43.824 1.00 17.93 94 ARG A CA 1
ATOM 706 C C . ARG A 1 94 ? 12.984 12.972 44.572 1.00 18.47 94 ARG A C 1
ATOM 707 O O . ARG A 1 94 ? 12.837 13.759 45.510 1.00 20.83 94 ARG A O 1
ATOM 715 N N . GLY A 1 95 ? 14.180 12.571 44.145 1.00 17.77 95 GLY A N 1
ATOM 716 C CA . GLY A 1 95 ? 15.406 13.047 44.760 1.00 17.89 95 GLY A CA 1
ATOM 717 C C . GLY A 1 95 ? 15.859 14.325 44.070 1.00 18.39 95 GLY A C 1
ATOM 718 O O . GLY A 1 95 ? 15.243 14.756 43.100 1.00 18.87 95 GLY A O 1
ATOM 719 N N . THR A 1 96 ? 16.959 14.908 44.531 1.00 16.63 96 THR A N 1
ATOM 720 C CA . THR A 1 96 ? 17.455 16.143 43.946 1.00 16.00 96 THR A CA 1
ATOM 721 C C . THR A 1 96 ? 18.780 15.987 43.231 1.00 15.23 96 THR A C 1
ATOM 722 O O . THR A 1 96 ? 19.269 16.939 42.643 1.00 16.43 96 THR A O 1
ATOM 726 N N . ARG A 1 97 ? 19.373 14.801 43.302 1.00 13.88 97 ARG A N 1
ATOM 727 C CA . ARG A 1 97 ? 20.657 14.560 42.657 1.00 15.50 97 ARG A CA 1
ATOM 728 C C . ARG A 1 97 ? 20.613 13.210 41.978 1.00 14.14 97 ARG A C 1
ATOM 729 O O . ARG A 1 97 ? 19.979 12.274 42.479 1.00 13.88 97 ARG A O 1
ATOM 737 N N . ILE A 1 98 ? 21.292 13.124 40.844 1.00 12.79 98 ILE A N 1
ATOM 738 C CA . ILE A 1 98 ? 21.385 11.903 40.055 1.00 13.66 98 ILE A CA 1
ATOM 739 C C . ILE A 1 98 ? 22.875 11.555 40.064 1.00 13.90 98 ILE A C 1
ATOM 740 O O . ILE A 1 98 ? 23.726 12.438 39.931 1.00 15.03 98 ILE A O 1
ATOM 745 N N . PHE A 1 99 ? 23.199 10.281 40.234 1.00 13.56 99 PHE A N 1
ATOM 746 C CA . PHE A 1 99 ? 24.599 9.866 40.285 1.00 13.60 99 PHE A CA 1
ATOM 747 C C . PHE A 1 99 ? 24.961 9.014 39.093 1.00 14.03 99 PHE A C 1
ATOM 748 O O . PHE A 1 99 ? 24.204 8.111 38.715 1.00 14.34 99 PHE A O 1
ATOM 756 N N . GLY A 1 100 ? 26.133 9.271 38.528 1.00 12.44 100 GLY A N 1
ATOM 757 C CA . GLY A 1 100 ? 26.581 8.487 37.394 1.00 13.95 100 GLY A CA 1
ATOM 758 C C . GLY A 1 100 ? 25.986 8.918 36.069 1.00 13.89 100 GLY A C 1
ATOM 759 O O . GLY A 1 100 ? 24.998 9.660 36.015 1.00 13.62 100 GLY A O 1
ATOM 760 N N . PRO A 1 101 ? 26.595 8.475 34.968 1.00 14.62 101 PRO A N 1
ATOM 761 C CA . PRO A 1 101 ? 26.119 8.824 33.627 1.00 14.05 101 PRO A CA 1
ATOM 762 C C . PRO A 1 101 ? 24.778 8.179 33.291 1.00 13.36 101 PRO A C 1
ATOM 763 O O . PRO A 1 101 ? 24.458 7.097 33.785 1.00 13.13 101 PRO A O 1
ATOM 767 N N . VAL A 1 102 ? 23.990 8.858 32.462 1.00 13.03 102 VAL A N 1
ATOM 768 C CA . VAL A 1 102 ? 22.694 8.334 32.028 1.00 12.35 102 VAL A CA 1
ATOM 769 C C . VAL A 1 102 ? 22.660 8.368 30.497 1.00 10.99 102 VAL A C 1
ATOM 770 O O . VAL A 1 102 ? 23.390 9.135 29.873 1.00 11.78 102 VAL A O 1
ATOM 774 N N . ALA A 1 103 ? 21.866 7.484 29.907 1.00 10.01 103 ALA A N 1
ATOM 775 C CA . ALA A 1 103 ? 21.743 7.395 28.458 1.00 9.87 103 ALA A CA 1
ATOM 776 C C . ALA A 1 103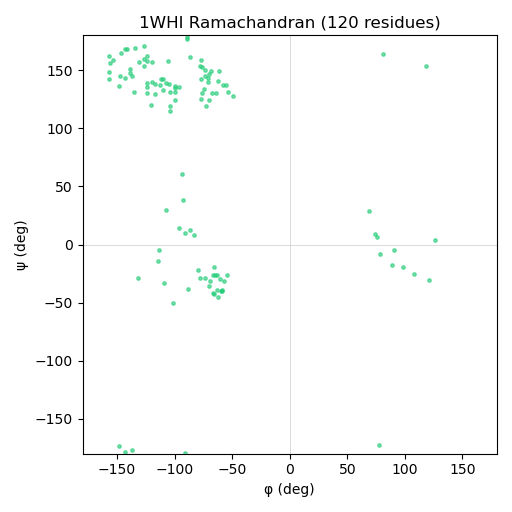 ? 20.869 8.510 27.876 1.00 9.50 103 ALA A C 1
ATOM 777 O O . ALA A 1 103 ? 19.821 8.833 28.433 1.00 9.50 103 ALA A O 1
ATOM 779 N N . ARG A 1 104 ? 21.262 9.018 26.708 1.00 8.52 104 ARG A N 1
ATOM 780 C CA . ARG A 1 104 ? 20.534 10.086 26.051 1.00 9.00 104 ARG A CA 1
ATOM 781 C C . ARG A 1 104 ? 19.131 9.652 25.607 1.00 8.95 104 ARG A C 1
ATOM 782 O O . ARG A 1 104 ? 18.241 10.493 25.416 1.00 10.18 104 ARG A O 1
ATOM 790 N N . GLU A 1 105 ? 18.906 8.345 25.503 1.00 8.73 105 GLU A N 1
ATOM 791 C CA . GLU A 1 105 ? 17.588 7.815 25.114 1.00 8.82 105 GLU A CA 1
ATOM 792 C C . GLU A 1 105 ? 16.474 8.340 26.022 1.00 9.11 105 GLU A C 1
ATOM 793 O O . GLU A 1 105 ? 15.307 8.411 25.603 1.00 9.91 105 GLU A O 1
ATOM 799 N N . LEU A 1 106 ? 16.820 8.697 27.263 1.00 7.74 106 LEU A N 1
ATOM 800 C CA . LEU A 1 106 ? 15.838 9.221 28.206 1.00 8.49 106 LEU A CA 1
ATOM 801 C C . LEU A 1 106 ? 15.182 10.502 27.698 1.00 8.46 106 LEU A C 1
ATOM 802 O O . LEU A 1 106 ? 14.032 10.794 28.036 1.00 9.63 106 LEU A O 1
ATOM 807 N N . ARG A 1 107 ? 15.929 11.265 26.903 1.00 9.29 107 ARG A N 1
ATOM 808 C CA . ARG A 1 107 ? 15.448 12.502 26.303 1.00 11.09 107 ARG A CA 1
ATOM 809 C C . ARG A 1 107 ? 14.202 12.257 25.427 1.00 11.27 107 ARG A C 1
ATOM 810 O O . ARG A 1 107 ? 13.256 13.040 25.469 1.00 12.61 107 ARG A O 1
ATOM 818 N N . ASP A 1 108 ? 14.184 11.159 24.672 1.00 11.21 108 ASP A N 1
ATOM 819 C CA . ASP A 1 108 ? 13.032 10.835 23.805 1.00 13.51 108 ASP A CA 1
ATOM 820 C C . ASP A 1 108 ? 11.738 10.509 24.548 1.00 14.92 108 ASP A C 1
ATOM 821 O O . ASP A 1 108 ? 10.639 10.634 23.988 1.00 15.26 108 ASP A O 1
ATOM 826 N N . LYS A 1 109 ? 11.878 10.021 25.779 1.00 14.82 109 LYS A N 1
ATOM 827 C CA . LYS A 1 109 ? 10.730 9.636 26.593 1.00 15.86 109 LYS A CA 1
ATOM 828 C C . LYS A 1 109 ? 10.293 10.736 27.559 1.00 16.21 109 LYS A C 1
ATOM 829 O O . LYS A 1 109 ? 9.568 10.471 28.526 1.00 16.54 109 LYS A O 1
ATOM 835 N N . ASP A 1 110 ? 10.800 11.946 27.336 1.00 15.13 110 ASP A N 1
ATOM 836 C CA . ASP A 1 110 ? 10.434 13.110 28.134 1.00 16.45 110 ASP A CA 1
ATOM 837 C C . ASP A 1 110 ? 10.896 13.161 29.598 1.00 14.60 110 ASP A C 1
ATOM 838 O O . ASP A 1 110 ? 10.241 13.788 30.440 1.00 14.86 110 ASP A O 1
ATOM 843 N N . PHE A 1 111 ? 12.023 12.527 29.901 1.00 11.97 111 PHE A N 1
ATOM 844 C CA . PHE A 1 111 ? 12.554 12.580 31.257 1.00 11.45 111 PHE A CA 1
ATOM 845 C C . PHE A 1 111 ? 13.548 13.736 31.288 1.00 11.45 111 PHE A C 1
ATOM 846 O O . PHE A 1 111 ? 14.729 13.576 31.584 1.00 9.99 111 PHE A O 1
ATOM 854 N N . MET A 1 112 ? 13.027 14.927 31.012 1.00 12.71 112 MET A N 1
ATOM 855 C CA . MET A 1 112 ? 13.843 16.137 30.943 1.00 13.84 112 MET A CA 1
ATOM 856 C C . MET A 1 112 ? 14.552 16.572 32.224 1.00 12.93 112 MET A C 1
ATOM 857 O O . MET A 1 112 ? 15.695 17.013 32.175 1.00 12.27 112 MET A O 1
ATOM 862 N N . LYS A 1 113 ? 13.889 16.440 33.367 1.00 13.45 113 LYS A N 1
ATOM 863 C CA . LYS A 1 113 ? 14.507 16.845 34.637 1.00 13.96 113 LYS A CA 1
ATOM 864 C C . LYS A 1 113 ? 15.713 15.961 34.968 1.00 12.88 113 LYS A C 1
ATOM 865 O O . LYS A 1 113 ? 16.769 16.450 35.370 1.00 13.05 113 LYS A O 1
ATOM 871 N N . ILE A 1 114 ? 15.563 14.658 34.749 1.00 12.80 114 ILE A N 1
ATOM 872 C CA . ILE A 1 114 ? 16.652 13.724 35.006 1.00 12.15 114 ILE A CA 1
ATOM 873 C C . ILE A 1 114 ? 17.838 14.038 34.106 1.00 12.00 114 ILE A C 1
ATOM 874 O O . ILE A 1 114 ? 18.968 14.057 34.576 1.00 13.10 114 ILE A O 1
ATOM 879 N N . ILE A 1 115 ? 17.576 14.285 32.820 1.00 12.13 115 ILE A N 1
ATOM 880 C CA . ILE A 1 115 ? 18.623 14.626 31.861 1.00 13.31 115 ILE A CA 1
ATOM 881 C C . ILE A 1 115 ? 19.350 15.913 32.313 1.00 14.85 115 ILE A C 1
ATOM 882 O O . ILE A 1 115 ? 20.577 16.025 32.188 1.00 15.35 115 ILE A O 1
ATOM 887 N N . SER A 1 116 ? 18.600 16.885 32.829 1.00 14.38 116 SER A N 1
ATOM 888 C CA . SER A 1 116 ? 19.235 18.123 33.274 1.00 16.32 116 SER A CA 1
ATOM 889 C C . SER A 1 116 ? 20.078 17.927 34.546 1.00 15.83 116 SER A C 1
ATOM 890 O O . SER A 1 116 ? 21.142 18.524 34.678 1.00 17.17 116 SER A O 1
ATOM 893 N N . LEU A 1 117 ? 19.625 17.064 35.452 1.00 14.78 117 LEU A N 1
ATOM 894 C CA . LEU A 1 117 ? 20.355 16.801 36.691 1.00 15.59 117 LEU A CA 1
ATOM 895 C C . LEU A 1 117 ? 21.538 15.845 36.560 1.00 16.08 117 LEU A C 1
ATOM 896 O O . LEU A 1 117 ? 22.405 15.812 37.442 1.00 16.59 117 LEU A O 1
ATOM 901 N N . ALA A 1 118 ? 21.534 15.012 35.521 1.00 15.92 118 ALA A N 1
ATOM 902 C CA . ALA A 1 118 ? 22.605 14.042 35.310 1.00 15.79 118 ALA A CA 1
ATOM 903 C C . ALA A 1 118 ? 24.002 14.656 35.180 1.00 15.72 118 ALA A C 1
ATOM 904 O O . ALA A 1 118 ? 24.203 15.669 34.510 1.00 14.82 118 ALA A O 1
ATOM 906 N N . PRO A 1 119 ? 24.997 14.031 35.834 1.00 17.16 119 PRO A N 1
ATOM 907 C CA . PRO A 1 119 ? 26.394 14.481 35.806 1.00 17.51 119 PRO A CA 1
ATOM 908 C C . PRO A 1 119 ? 26.910 14.497 34.360 1.00 17.74 119 PRO A C 1
ATOM 909 O O . PRO A 1 119 ? 27.712 15.363 33.961 1.00 17.93 119 PRO A O 1
ATOM 913 N N . GLU A 1 120 ? 26.494 13.486 33.599 1.00 16.48 120 GLU A N 1
ATOM 914 C CA . GLU A 1 120 ? 26.839 13.384 32.199 1.00 16.77 120 GLU A CA 1
ATOM 915 C C . GLU A 1 120 ? 25.814 12.509 31.501 1.00 15.77 120 GLU A C 1
ATOM 916 O O . GLU A 1 120 ? 25.224 11.616 32.119 1.00 15.08 120 GLU A O 1
ATOM 922 N N . VAL A 1 121 ? 25.576 12.824 30.231 1.00 15.13 121 VAL A N 1
ATOM 923 C CA . VAL A 1 121 ? 24.653 12.099 29.384 1.00 13.63 121 VAL A CA 1
ATOM 924 C C . VAL A 1 121 ? 25.516 11.522 28.270 1.00 13.27 121 VAL A C 1
ATOM 925 O O . VAL A 1 121 ? 26.329 12.238 27.690 1.00 14.50 121 VAL A O 1
ATOM 929 N N . ILE A 1 122 ? 25.385 10.228 28.011 1.00 13.73 122 ILE A N 1
ATOM 930 C CA . ILE A 1 122 ? 26.175 9.554 26.966 1.00 15.33 122 ILE A CA 1
ATOM 931 C C . ILE A 1 122 ? 25.277 9.135 25.810 1.00 14.49 122 ILE A C 1
ATOM 932 O O . ILE A 1 122 ? 25.785 9.114 24.682 1.00 14.52 122 ILE A O 1
#

Organism: Geobacillus stearothermophilus (NCBI:txid1422)

Nearest PDB structures (foldseek):
  487d-assembly1_M  TM=9.629E-01  e=1.562E-22  Geobacillus stearothermophilus
  1vy7-assembly1_BO  TM=9.849E-01  e=2.821E-17  Thermus thermophilus HB8
  8cvm-assembly1_j  TM=9.806E-01  e=4.416E-17  Cutibacterium acnes
  8rdw-assembly1_Je  TM=9.559E-01  e=2.509E-16  Psychrobacter urativorans
  6yhs-assembly1_G  TM=9.596E-01  e=5.815E-16  Acinetobacter baumannii ATCC 19606 = CIP 70.34 = JCM 6841

Sequence (122 aa):
MIQQESRLKVADNSGAREVLVIKVLGGSGRRYANIGDVVVATVKDATPGGVVKKGQVVKAVVVRTKRGVRRPDGSYIRFDENACVIIRDDKSPRGTRIFGPVARELRDKDFMKIISLAPEVI

B-factor: mean 17.91, std 10.72, range [6.18, 68.73]